Protein AF-A0A976LNT1-F1 (afdb_monomer_lite)

Structure (mmCIF, N/CA/C/O backbone):
data_AF-A0A976LNT1-F1
#
_entry.id   AF-A0A976LNT1-F1
#
loop_
_atom_site.group_PDB
_atom_site.id
_atom_site.type_symbol
_atom_site.label_atom_id
_atom_site.label_alt_id
_atom_site.label_comp_id
_atom_site.label_asym_id
_atom_site.label_entity_id
_atom_site.label_seq_id
_atom_site.pdbx_PDB_ins_code
_atom_site.Cartn_x
_atom_site.Cartn_y
_atom_site.Cartn_z
_atom_site.occupancy
_atom_site.B_iso_or_equiv
_atom_site.auth_seq_id
_atom_site.auth_comp_id
_atom_site.auth_asym_id
_atom_site.auth_atom_id
_atom_site.pdbx_PDB_model_num
ATOM 1 N N . MET A 1 1 ? 33.777 49.242 -35.949 1.00 51.03 1 MET A N 1
ATOM 2 C CA . MET A 1 1 ? 32.726 48.470 -35.252 1.00 51.03 1 MET A CA 1
ATOM 3 C C . MET A 1 1 ? 33.279 47.085 -34.956 1.00 51.03 1 MET A C 1
ATOM 5 O O . MET A 1 1 ? 33.793 46.480 -35.892 1.00 51.03 1 MET A O 1
ATOM 9 N N . PRO A 1 2 ? 33.299 46.628 -33.694 1.00 55.03 2 PRO A N 1
ATOM 10 C CA . PRO A 1 2 ? 33.917 45.353 -33.338 1.00 55.03 2 PRO A CA 1
ATOM 11 C C . PRO A 1 2 ? 33.017 44.172 -33.730 1.00 55.03 2 PRO A C 1
ATOM 13 O O . PRO A 1 2 ? 31.798 44.235 -33.578 1.00 55.03 2 PRO A O 1
ATOM 16 N N . ARG A 1 3 ? 33.636 43.108 -34.256 1.00 54.88 3 ARG A N 1
ATOM 17 C CA . ARG A 1 3 ? 33.006 41.803 -34.494 1.00 54.88 3 ARG A CA 1
ATOM 18 C C . ARG A 1 3 ? 32.831 41.101 -33.149 1.00 54.88 3 ARG A C 1
ATOM 20 O O . ARG A 1 3 ? 33.793 41.009 -32.394 1.00 54.88 3 ARG A O 1
ATOM 27 N N . ILE A 1 4 ? 31.617 40.640 -32.869 1.00 63.19 4 ILE A N 1
ATOM 28 C CA . ILE A 1 4 ? 31.306 39.839 -31.685 1.00 63.19 4 ILE A CA 1
ATOM 29 C C . ILE A 1 4 ? 31.462 38.378 -32.097 1.00 63.19 4 ILE A C 1
ATOM 31 O O . ILE A 1 4 ? 30.771 37.910 -32.999 1.00 63.19 4 ILE A O 1
ATOM 35 N N . ASP A 1 5 ? 32.434 37.721 -31.481 1.00 60.59 5 ASP A N 1
ATOM 36 C CA . ASP A 1 5 ? 32.760 36.311 -31.646 1.00 60.59 5 ASP A CA 1
ATOM 37 C C . ASP A 1 5 ? 31.811 35.495 -30.753 1.00 60.59 5 ASP A C 1
ATOM 39 O O . ASP A 1 5 ? 31.827 35.637 -29.528 1.00 60.59 5 ASP A O 1
ATOM 43 N N . THR A 1 6 ? 30.914 34.711 -31.351 1.00 63.16 6 THR A N 1
ATOM 44 C CA . THR A 1 6 ? 29.989 33.821 -30.638 1.00 63.16 6 THR A CA 1
ATOM 45 C C . THR A 1 6 ? 30.588 32.419 -30.594 1.00 63.16 6 THR A C 1
ATOM 47 O O . THR A 1 6 ? 30.318 31.571 -31.441 1.00 63.16 6 THR A O 1
ATOM 50 N N . GLY A 1 7 ? 31.444 32.201 -29.591 1.00 55.69 7 GLY A N 1
ATOM 51 C CA . GLY A 1 7 ? 31.983 30.887 -29.241 1.00 55.69 7 GLY A CA 1
ATOM 52 C C . GLY A 1 7 ? 30.893 29.881 -28.830 1.00 55.69 7 GLY A C 1
ATOM 53 O O . GLY A 1 7 ? 29.762 30.276 -28.531 1.00 55.69 7 GLY A O 1
ATOM 54 N N . PRO A 1 8 ? 31.214 28.575 -28.849 1.00 52.56 8 PRO A N 1
ATOM 55 C CA . PRO A 1 8 ? 30.221 27.512 -28.915 1.00 52.56 8 PRO A CA 1
ATOM 56 C C . PRO A 1 8 ? 29.432 27.319 -27.616 1.00 52.56 8 PRO A C 1
ATOM 58 O O . PRO A 1 8 ? 29.936 27.491 -26.506 1.00 52.56 8 PRO A O 1
ATOM 61 N N . SER A 1 9 ? 28.172 26.934 -27.818 1.00 51.97 9 SER A N 1
ATOM 62 C CA . SER A 1 9 ? 27.193 26.539 -26.806 1.00 51.97 9 SER A CA 1
ATOM 63 C C . SER A 1 9 ? 27.712 25.353 -25.977 1.00 51.97 9 SER A C 1
ATOM 65 O O . SER A 1 9 ? 28.294 24.438 -26.563 1.00 51.97 9 SER A O 1
ATOM 67 N N . PRO A 1 10 ? 27.531 25.336 -24.644 1.00 50.41 10 PRO A N 1
ATOM 68 C CA . PRO A 1 10 ? 27.929 24.197 -23.833 1.00 50.41 10 PRO A CA 1
ATOM 69 C C . PRO A 1 10 ? 27.004 23.019 -24.142 1.00 50.41 10 PRO A C 1
ATOM 71 O O . PRO A 1 10 ? 25.812 23.052 -23.843 1.00 50.41 10 PRO A O 1
ATOM 74 N N . GLU A 1 11 ? 27.568 21.984 -24.757 1.00 47.22 11 GLU A N 1
ATOM 75 C CA . GLU A 1 11 ? 26.935 20.678 -24.885 1.00 47.22 11 GLU A CA 1
ATOM 76 C C . GLU A 1 11 ? 26.623 20.148 -23.479 1.00 47.22 11 GLU A C 1
ATOM 78 O O . GLU A 1 11 ? 27.523 19.871 -22.678 1.00 47.22 11 GLU A O 1
ATOM 83 N N . GLU A 1 12 ? 25.330 20.042 -23.165 1.00 45.38 12 GLU A N 1
ATOM 84 C CA . GLU A 1 12 ? 24.840 19.353 -21.978 1.00 45.38 12 GLU A CA 1
ATOM 85 C C . GLU A 1 12 ? 25.314 17.903 -22.030 1.00 45.38 12 GLU A C 1
ATOM 87 O O . GLU A 1 12 ? 24.788 17.045 -22.736 1.00 45.38 12 GLU A O 1
ATOM 92 N N . SER A 1 13 ? 26.371 17.645 -21.269 1.00 40.12 13 SER A N 1
ATOM 93 C CA . SER A 1 13 ? 26.916 16.321 -21.043 1.00 40.12 13 SER A CA 1
ATOM 94 C C . SER A 1 13 ? 25.935 15.542 -20.170 1.00 40.12 13 SER A C 1
ATOM 96 O O . SER A 1 13 ? 26.037 15.539 -18.941 1.00 40.12 13 SER A O 1
ATOM 98 N N . THR A 1 14 ? 24.971 14.868 -20.800 1.00 42.31 14 THR A N 1
ATOM 99 C CA . THR A 1 14 ? 24.171 13.815 -20.167 1.00 42.31 14 THR A CA 1
ATOM 100 C C . THR A 1 14 ? 25.106 12.687 -19.750 1.00 42.31 14 THR A C 1
ATOM 102 O O . THR A 1 14 ? 25.390 11.759 -20.505 1.00 42.31 14 THR A O 1
ATOM 105 N N . THR A 1 15 ? 25.634 12.798 -18.534 1.00 38.84 15 THR A N 1
ATOM 106 C CA . THR A 1 15 ? 26.448 11.765 -17.901 1.00 38.84 15 THR A CA 1
ATOM 107 C C . THR A 1 15 ? 25.522 10.610 -17.541 1.00 38.84 15 THR A C 1
ATOM 109 O O . THR A 1 15 ? 24.905 10.587 -16.479 1.00 38.84 15 THR A O 1
ATOM 112 N N . THR A 1 16 ? 25.381 9.657 -18.460 1.00 44.78 16 THR A N 1
ATOM 113 C CA . THR A 1 16 ? 24.683 8.397 -18.213 1.00 44.78 16 THR A CA 1
ATOM 114 C C . THR A 1 16 ? 25.530 7.565 -17.251 1.00 44.78 16 THR A C 1
ATOM 116 O O . THR A 1 16 ? 26.423 6.823 -17.659 1.00 44.78 16 THR A O 1
ATOM 119 N N . SER A 1 17 ? 25.285 7.718 -15.950 1.00 40.16 17 SER A N 1
ATOM 120 C CA . SER A 1 17 ? 25.841 6.835 -14.925 1.00 40.16 17 SER A CA 1
ATOM 121 C C . SER A 1 17 ? 25.224 5.448 -15.094 1.00 40.16 17 SER A C 1
ATOM 123 O O . SER A 1 17 ? 24.127 5.181 -14.611 1.00 40.16 17 SER A O 1
ATOM 125 N N . ARG A 1 18 ? 25.913 4.575 -15.831 1.00 41.38 18 ARG A N 1
ATOM 126 C CA . ARG A 1 18 ? 25.595 3.148 -15.915 1.00 41.38 18 ARG A CA 1
ATOM 127 C C . ARG A 1 18 ? 26.025 2.487 -14.612 1.00 41.38 18 ARG A C 1
ATOM 129 O O . ARG A 1 18 ? 27.210 2.513 -14.281 1.00 41.38 18 ARG A O 1
ATOM 136 N N . ASP A 1 19 ? 25.080 1.890 -13.896 1.00 49.34 19 ASP A N 1
ATOM 137 C CA . ASP A 1 19 ? 25.431 0.977 -12.815 1.00 49.34 19 ASP A CA 1
ATOM 138 C C . ASP A 1 19 ? 26.049 -0.309 -13.398 1.00 49.34 19 ASP A C 1
ATOM 140 O O . ASP A 1 19 ? 25.821 -0.671 -14.559 1.00 49.34 19 ASP A O 1
ATOM 144 N N . LYS A 1 20 ? 26.875 -0.992 -12.604 1.00 50.06 20 LYS A N 1
ATOM 145 C CA . LYS A 1 20 ? 27.768 -2.094 -13.017 1.00 50.06 20 LYS A CA 1
ATOM 146 C C . LYS A 1 20 ? 27.047 -3.346 -13.540 1.00 50.06 20 LYS A C 1
ATOM 148 O O . LYS A 1 20 ? 27.710 -4.283 -13.976 1.00 50.06 20 LYS A O 1
ATOM 153 N N . THR A 1 21 ? 25.717 -3.363 -13.514 1.00 53.88 21 THR A N 1
ATOM 154 C CA . THR A 1 21 ? 24.853 -4.447 -14.001 1.00 53.88 21 THR A CA 1
ATOM 155 C C . THR A 1 21 ? 24.401 -4.262 -15.451 1.00 53.88 21 THR A C 1
ATOM 157 O O . THR A 1 21 ? 23.880 -5.202 -16.040 1.00 53.88 21 THR A O 1
ATOM 160 N N . GLY A 1 22 ? 24.600 -3.084 -16.056 1.00 42.81 22 GLY A N 1
ATOM 161 C CA . GLY A 1 22 ? 24.193 -2.822 -17.444 1.00 42.81 22 GLY A CA 1
ATOM 162 C C . GLY A 1 22 ? 22.676 -2.754 -17.673 1.00 42.81 22 GLY A C 1
ATOM 163 O O . GLY A 1 22 ? 22.252 -2.594 -18.815 1.00 42.81 22 GLY A O 1
ATOM 164 N N . ILE A 1 23 ? 21.862 -2.833 -16.614 1.00 47.44 23 ILE A N 1
ATOM 165 C CA . ILE A 1 23 ? 20.403 -2.729 -16.688 1.00 47.44 23 ILE A CA 1
ATOM 166 C C . ILE A 1 23 ? 20.017 -1.267 -16.466 1.00 47.44 23 ILE A C 1
ATOM 168 O O . ILE A 1 23 ? 20.218 -0.701 -15.393 1.00 47.44 23 ILE A O 1
ATOM 172 N N . SER A 1 24 ? 19.477 -0.638 -17.507 1.00 46.72 24 SER A N 1
ATOM 173 C CA . SER A 1 24 ? 18.841 0.671 -17.392 1.00 46.72 24 SER A CA 1
ATOM 174 C C . SER A 1 24 ? 17.536 0.506 -16.617 1.00 46.72 24 SER A C 1
ATOM 176 O O . SER A 1 24 ? 16.559 0.010 -17.164 1.00 46.72 24 SER A O 1
ATOM 178 N N . VAL A 1 25 ? 17.512 0.938 -15.355 1.00 53.06 25 VAL A N 1
ATOM 179 C CA . VAL A 1 25 ? 16.300 0.973 -14.508 1.00 53.06 25 VAL A CA 1
ATOM 180 C C . VAL A 1 25 ? 15.350 2.122 -14.882 1.00 53.06 25 VAL A C 1
ATOM 182 O O . VAL A 1 25 ? 14.389 2.403 -14.165 1.00 53.06 25 VAL A O 1
ATOM 185 N N . PHE A 1 26 ? 15.621 2.819 -15.988 1.00 55.62 26 PHE A N 1
ATOM 186 C CA . PHE A 1 26 ? 14.728 3.853 -16.490 1.00 55.62 26 PHE A CA 1
ATOM 187 C C . PHE A 1 26 ? 13.458 3.218 -17.063 1.00 55.62 26 PHE A C 1
ATOM 189 O O . PHE A 1 26 ? 13.547 2.200 -17.755 1.00 55.62 26 PHE A O 1
ATOM 196 N N . PRO A 1 27 ? 12.281 3.807 -16.788 1.00 57.34 27 PRO A N 1
ATOM 197 C CA . PRO A 1 27 ? 11.038 3.335 -17.372 1.00 57.34 27 PRO A CA 1
ATOM 198 C C . PRO A 1 27 ? 11.149 3.347 -18.905 1.00 57.34 27 PRO A C 1
ATOM 200 O O . PRO A 1 27 ? 11.814 4.230 -19.457 1.00 57.34 27 PRO A O 1
ATOM 203 N N . PRO A 1 28 ? 10.529 2.380 -19.602 1.00 59.97 28 PRO A N 1
ATOM 204 C CA . PRO A 1 28 ? 10.548 2.361 -21.057 1.00 59.97 28 PRO A CA 1
ATOM 205 C C . PRO A 1 28 ? 9.973 3.677 -21.594 1.00 59.97 28 PRO A C 1
ATOM 207 O O . PRO A 1 28 ? 8.935 4.139 -21.115 1.00 59.97 28 PRO A O 1
ATOM 210 N N . GLU A 1 29 ? 10.639 4.286 -22.581 1.00 54.34 29 GLU A N 1
ATOM 211 C CA . GLU A 1 29 ? 10.103 5.453 -23.287 1.00 54.34 29 GLU A CA 1
ATOM 212 C C . GLU A 1 29 ? 8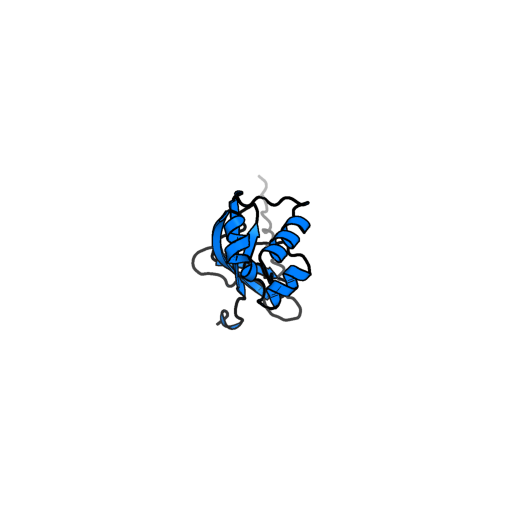.750 5.076 -23.907 1.00 54.34 29 GLU A C 1
ATOM 214 O O . GLU A 1 29 ? 8.660 4.290 -24.854 1.00 54.34 29 GLU A O 1
ATOM 219 N N . THR A 1 30 ? 7.662 5.606 -23.353 1.00 54.47 30 THR A N 1
ATOM 220 C CA . THR A 1 30 ? 6.320 5.372 -23.878 1.00 54.47 30 THR A CA 1
ATOM 221 C C . THR A 1 30 ? 6.052 6.327 -25.039 1.00 54.47 30 THR A C 1
ATOM 223 O O . THR A 1 30 ? 6.274 7.533 -24.961 1.00 54.47 30 THR A O 1
ATOM 226 N N . LYS A 1 31 ? 5.517 5.792 -26.143 1.00 50.59 31 LYS A N 1
ATOM 227 C CA . LYS A 1 31 ? 5.315 6.531 -27.404 1.00 50.59 31 LYS A CA 1
ATOM 228 C C . LYS A 1 31 ? 4.343 7.727 -27.327 1.00 50.59 31 LYS A C 1
ATOM 230 O O . LYS A 1 31 ? 4.299 8.487 -28.285 1.00 50.59 31 LYS A O 1
ATOM 235 N N . ASN A 1 32 ? 3.580 7.909 -26.239 1.00 45.44 32 ASN A N 1
ATOM 236 C CA . ASN A 1 32 ? 2.407 8.804 -26.209 1.00 45.44 32 ASN A CA 1
ATOM 237 C C . ASN A 1 32 ? 2.237 9.697 -24.959 1.00 45.44 32 ASN A C 1
ATOM 239 O O . ASN A 1 32 ? 1.205 10.354 -24.836 1.00 45.44 32 ASN A O 1
ATOM 243 N N . GLY A 1 33 ? 3.190 9.767 -24.030 1.00 55.66 33 GLY A N 1
ATOM 244 C CA . GLY A 1 33 ? 3.038 10.639 -22.861 1.00 55.66 33 GLY A CA 1
ATOM 245 C C . GLY A 1 33 ? 3.906 10.204 -21.696 1.00 55.66 33 GLY A C 1
ATOM 246 O O . GLY A 1 33 ? 4.019 9.017 -21.414 1.00 55.66 33 GLY A O 1
ATOM 247 N N . TRP A 1 34 ? 4.528 11.187 -21.055 1.00 54.25 34 TRP A N 1
ATOM 248 C CA . TRP A 1 34 ? 5.536 11.046 -20.013 1.00 54.25 34 TRP A CA 1
ATOM 249 C C . TRP A 1 34 ? 5.006 10.229 -18.825 1.00 54.25 34 TRP A C 1
ATOM 251 O O . TRP A 1 34 ? 4.334 10.775 -17.955 1.00 54.25 34 TRP A O 1
ATOM 261 N N . CYS A 1 35 ? 5.319 8.932 -18.767 1.00 66.62 35 CYS A N 1
ATOM 262 C CA . CYS A 1 35 ? 5.262 8.195 -17.508 1.00 66.62 35 CYS A CA 1
ATOM 263 C C . CYS A 1 35 ? 6.367 8.752 -16.607 1.00 66.62 35 CYS A C 1
ATOM 265 O O . CYS A 1 35 ? 7.542 8.745 -16.980 1.00 66.62 35 CYS A O 1
ATOM 267 N N . SER A 1 36 ? 5.992 9.269 -15.443 1.00 83.56 36 SER A N 1
ATOM 268 C CA . SER A 1 36 ? 6.927 9.860 -14.495 1.00 83.56 36 SER A CA 1
ATOM 269 C C . SER A 1 36 ? 7.363 8.844 -13.438 1.00 83.56 36 SER A C 1
ATOM 271 O O . SER A 1 36 ? 6.689 7.842 -13.182 1.00 83.56 36 SER A O 1
ATOM 273 N N . VAL A 1 37 ? 8.527 9.090 -12.833 1.00 89.06 37 VAL A N 1
ATOM 274 C CA . VAL A 1 37 ? 8.996 8.320 -11.679 1.00 89.06 37 VAL A CA 1
ATOM 275 C C . VAL A 1 37 ? 8.567 9.044 -10.410 1.00 89.06 37 VAL A C 1
ATOM 277 O O . VAL A 1 37 ? 8.959 10.189 -10.176 1.00 89.06 37 VAL A O 1
ATOM 280 N N . VAL A 1 38 ? 7.787 8.369 -9.571 1.00 93.50 38 VAL A N 1
ATOM 281 C CA . VAL A 1 38 ? 7.331 8.881 -8.277 1.00 93.50 38 VAL A CA 1
ATOM 282 C C . VAL A 1 38 ? 8.017 8.160 -7.121 1.00 93.50 38 VAL A C 1
ATOM 284 O O . VAL A 1 38 ? 8.558 7.067 -7.269 1.00 93.50 38 VAL A O 1
ATOM 287 N N . HIS A 1 39 ? 8.005 8.776 -5.939 1.00 92.94 39 HIS A N 1
ATOM 288 C CA . HIS A 1 39 ? 8.630 8.215 -4.743 1.00 92.94 39 HIS A CA 1
ATOM 289 C C . HIS A 1 39 ? 7.594 7.903 -3.660 1.00 92.94 39 HIS A C 1
ATOM 291 O O . HIS A 1 39 ? 6.914 8.799 -3.146 1.00 92.94 39 HIS A O 1
ATOM 297 N N . PHE A 1 40 ? 7.535 6.635 -3.247 1.00 91.88 40 PHE A N 1
ATOM 298 C CA . PHE A 1 40 ? 6.776 6.195 -2.081 1.00 91.88 40 PHE A CA 1
ATOM 299 C C . PHE A 1 40 ? 7.721 5.870 -0.917 1.00 91.88 40 PHE A C 1
ATOM 301 O O . PHE A 1 40 ? 8.525 4.947 -1.021 1.00 91.88 40 PHE A O 1
ATOM 308 N N . PRO A 1 41 ? 7.611 6.563 0.233 1.00 92.94 41 PRO A N 1
ATOM 309 C CA . PRO A 1 41 ? 8.403 6.205 1.401 1.00 92.94 41 PRO A CA 1
ATOM 310 C C . PRO A 1 41 ? 7.843 4.923 2.030 1.00 92.94 41 PRO A C 1
ATOM 312 O O . PRO A 1 41 ? 6.713 4.908 2.527 1.00 92.94 41 PRO A O 1
ATOM 315 N N . PHE A 1 42 ? 8.640 3.855 2.025 1.00 93.69 42 PHE A N 1
ATOM 316 C CA . PHE A 1 42 ? 8.344 2.605 2.723 1.00 93.69 42 PHE A CA 1
ATOM 317 C C . PHE A 1 42 ? 9.314 2.394 3.890 1.00 93.69 42 PHE A C 1
ATOM 319 O O . PHE A 1 42 ? 10.524 2.580 3.752 1.00 93.69 42 PHE A O 1
ATOM 326 N N . SER A 1 43 ? 8.784 1.972 5.042 1.00 93.56 43 SER A N 1
ATOM 327 C CA . SER A 1 43 ? 9.603 1.416 6.121 1.00 93.56 43 SER A CA 1
ATOM 328 C C . SER A 1 43 ? 10.232 0.092 5.660 1.00 93.56 43 SER A C 1
ATOM 330 O O . SER A 1 43 ? 9.704 -0.520 4.728 1.00 93.56 43 SER A O 1
ATOM 332 N N . PRO A 1 44 ? 11.309 -0.394 6.305 1.00 95.38 44 PRO A N 1
ATOM 333 C CA . PRO A 1 44 ? 11.953 -1.653 5.918 1.00 95.38 44 PRO A CA 1
ATOM 334 C C . PRO A 1 44 ? 10.972 -2.832 5.798 1.00 95.38 44 PRO A C 1
ATOM 336 O O . PRO A 1 44 ? 10.894 -3.460 4.754 1.00 95.38 44 PRO A O 1
ATOM 339 N N . ALA A 1 45 ? 10.100 -3.036 6.790 1.00 94.00 45 ALA A N 1
ATOM 340 C CA . ALA A 1 45 ? 9.106 -4.112 6.741 1.00 94.00 45 ALA A CA 1
ATOM 341 C C . ALA A 1 45 ? 8.078 -3.954 5.600 1.00 94.00 45 ALA A C 1
ATOM 343 O O . ALA A 1 45 ? 7.631 -4.943 5.023 1.00 94.00 45 ALA A O 1
ATOM 344 N N . MET A 1 46 ? 7.685 -2.718 5.259 1.00 96.06 46 MET A N 1
ATOM 345 C CA . MET A 1 46 ? 6.793 -2.483 4.116 1.00 96.06 46 MET A CA 1
ATOM 346 C C . MET A 1 46 ? 7.508 -2.739 2.790 1.00 96.06 46 MET A C 1
ATOM 348 O O . MET A 1 46 ? 6.894 -3.288 1.883 1.00 96.06 46 MET A O 1
ATOM 352 N N . ARG A 1 47 ? 8.787 -2.365 2.690 1.00 96.62 47 ARG A N 1
ATOM 353 C CA . ARG A 1 47 ? 9.638 -2.630 1.526 1.00 96.62 47 ARG A CA 1
ATOM 354 C C . ARG A 1 47 ? 9.721 -4.128 1.249 1.00 96.62 47 ARG A C 1
ATOM 356 O O . ARG A 1 47 ? 9.376 -4.553 0.152 1.00 96.62 47 ARG A O 1
ATOM 363 N N . ASP A 1 48 ? 10.042 -4.918 2.270 1.00 96.75 48 ASP A N 1
ATOM 364 C CA . ASP A 1 48 ? 10.096 -6.379 2.169 1.00 96.75 48 ASP A CA 1
ATOM 365 C C . ASP A 1 48 ? 8.745 -6.963 1.735 1.00 96.75 48 ASP A C 1
ATOM 367 O O . ASP A 1 48 ? 8.685 -7.870 0.903 1.00 96.75 48 ASP A O 1
ATOM 371 N N . ALA A 1 49 ? 7.636 -6.429 2.258 1.00 97.50 49 ALA A N 1
ATOM 372 C CA . ALA A 1 49 ? 6.299 -6.868 1.870 1.00 97.50 49 ALA A CA 1
ATOM 373 C C . ALA A 1 49 ? 5.974 -6.551 0.399 1.00 97.50 49 ALA A C 1
ATOM 375 O O . ALA A 1 49 ? 5.332 -7.370 -0.258 1.00 97.50 49 ALA A O 1
ATOM 376 N N . VAL A 1 50 ? 6.413 -5.401 -0.126 1.00 97.56 50 VAL A N 1
ATOM 377 C CA . VAL A 1 50 ? 6.255 -5.047 -1.549 1.00 97.56 50 VAL A CA 1
ATOM 378 C C . VAL A 1 50 ? 7.080 -5.983 -2.428 1.00 97.56 50 VAL A C 1
ATOM 380 O O . VAL A 1 50 ? 6.547 -6.577 -3.363 1.00 97.56 50 VAL A O 1
ATOM 383 N N . LEU A 1 51 ? 8.359 -6.175 -2.095 1.00 96.25 51 LEU A N 1
ATOM 384 C CA . LEU A 1 51 ? 9.282 -7.002 -2.878 1.00 96.25 51 LEU A CA 1
ATOM 385 C C . LEU A 1 51 ? 8.844 -8.471 -2.960 1.00 96.25 51 LEU A C 1
ATOM 387 O O . LEU A 1 51 ? 8.987 -9.097 -4.009 1.00 96.25 51 LEU A O 1
ATOM 391 N N . ASN A 1 52 ? 8.253 -9.002 -1.886 1.00 96.38 52 ASN A N 1
ATOM 392 C CA . ASN A 1 52 ? 7.725 -10.369 -1.838 1.00 96.38 52 ASN A CA 1
ATOM 393 C C . ASN A 1 52 ? 6.280 -10.499 -2.362 1.00 96.38 52 ASN A C 1
ATOM 395 O O . ASN A 1 52 ? 5.677 -11.562 -2.233 1.00 96.38 52 ASN A O 1
ATOM 399 N N . GLY A 1 53 ? 5.685 -9.428 -2.901 1.00 96.56 53 GLY A N 1
ATOM 400 C CA . GLY A 1 53 ? 4.316 -9.441 -3.430 1.00 96.56 53 GLY A CA 1
ATOM 401 C C . GLY A 1 53 ? 3.215 -9.573 -2.370 1.00 96.56 53 GLY A C 1
ATOM 402 O O . GLY A 1 53 ? 2.054 -9.779 -2.715 1.00 96.56 53 GLY A O 1
ATOM 403 N N . LYS A 1 54 ? 3.548 -9.440 -1.078 1.00 97.62 54 LYS A N 1
ATOM 404 C CA . LYS A 1 54 ? 2.569 -9.429 0.022 1.00 97.62 54 LYS A CA 1
ATOM 405 C C . LYS A 1 54 ? 1.782 -8.115 0.053 1.00 97.62 54 LYS A C 1
ATOM 407 O O . LYS A 1 54 ? 0.608 -8.112 0.405 1.00 97.62 54 LYS A O 1
ATOM 412 N N . LYS A 1 55 ? 2.429 -6.999 -0.289 1.00 98.06 55 LYS A N 1
ATOM 413 C CA . LYS A 1 55 ? 1.832 -5.661 -0.340 1.00 98.06 55 LYS A CA 1
ATOM 414 C C . LYS A 1 55 ? 1.657 -5.230 -1.793 1.00 98.06 55 LYS A C 1
ATOM 416 O O . LYS A 1 55 ? 2.636 -5.151 -2.524 1.00 98.06 55 LYS A O 1
ATOM 421 N N . LEU A 1 56 ? 0.420 -4.928 -2.174 1.00 98.44 56 LEU A N 1
ATOM 422 C CA . LEU A 1 56 ? -0.009 -4.603 -3.541 1.00 98.44 56 LEU A CA 1
ATOM 423 C C . LEU A 1 56 ? -0.655 -3.215 -3.655 1.00 98.44 56 LEU A C 1
ATOM 425 O O . LEU A 1 56 ? -0.938 -2.744 -4.755 1.00 98.44 56 LEU A O 1
ATOM 429 N N . CYS A 1 57 ? -0.914 -2.552 -2.527 1.00 98.50 57 CYS A N 1
ATOM 430 C CA . CYS A 1 57 ? -1.357 -1.167 -2.522 1.00 98.50 57 CYS A CA 1
ATOM 431 C C . CYS A 1 57 ? -0.759 -0.369 -1.365 1.00 98.50 57 CYS A C 1
ATOM 433 O O . CYS A 1 57 ? -0.230 -0.923 -0.393 1.00 98.50 57 CYS A O 1
ATOM 435 N N . THR A 1 58 ? -0.829 0.957 -1.477 1.00 97.88 58 THR A N 1
ATOM 436 C CA . THR A 1 58 ? -0.446 1.872 -0.406 1.00 97.88 58 THR A CA 1
ATOM 437 C C . THR A 1 58 ? -1.419 3.038 -0.265 1.00 97.88 58 THR A C 1
ATOM 439 O O . THR A 1 58 ? -1.779 3.703 -1.235 1.00 97.88 58 THR A O 1
ATOM 442 N N . THR A 1 59 ? -1.771 3.336 0.980 1.00 97.56 59 THR A N 1
ATOM 443 C CA . THR A 1 59 ? -2.711 4.390 1.359 1.00 97.56 59 THR A CA 1
ATOM 444 C C . THR A 1 59 ? -1.953 5.636 1.817 1.00 97.56 59 THR A C 1
ATOM 446 O O . THR A 1 59 ? -0.967 5.556 2.563 1.00 97.56 59 THR A O 1
ATOM 449 N N . ARG A 1 60 ? -2.362 6.809 1.329 1.00 96.06 60 ARG A N 1
ATOM 450 C CA . ARG A 1 60 ? -1.681 8.096 1.529 1.00 96.06 60 ARG A CA 1
ATOM 451 C C . ARG A 1 60 ? -2.689 9.236 1.640 1.00 96.06 60 ARG A C 1
ATOM 453 O O . ARG A 1 60 ? -3.790 9.164 1.114 1.00 96.06 60 ARG A O 1
ATOM 460 N N . TYR A 1 61 ? -2.304 10.303 2.339 1.00 95.12 61 TYR A N 1
ATOM 461 C CA . TYR A 1 61 ? -3.140 11.504 2.461 1.00 95.12 61 TYR A CA 1
ATOM 462 C C . TYR A 1 61 ? -3.196 12.319 1.160 1.00 95.12 61 TYR A C 1
ATOM 464 O O . TYR A 1 61 ? -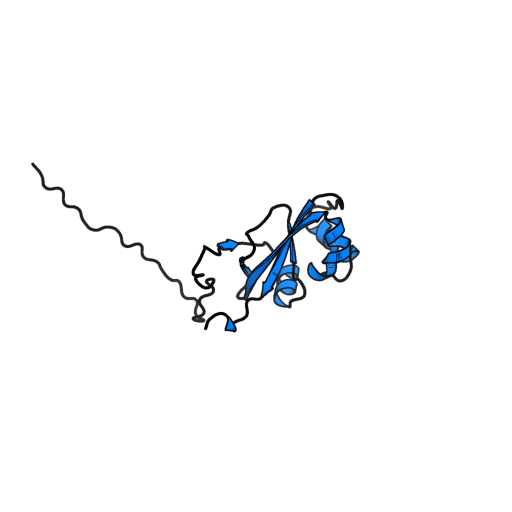4.198 12.958 0.871 1.00 95.12 61 TYR A O 1
ATOM 472 N N . GLU A 1 62 ? -2.131 12.263 0.363 1.00 96.00 62 GLU A N 1
ATOM 473 C CA . GLU A 1 62 ? -2.026 12.935 -0.931 1.00 96.00 62 GLU A CA 1
ATOM 474 C C . GLU A 1 62 ? -1.968 11.901 -2.052 1.00 96.00 62 GLU A C 1
ATOM 476 O O . GLU A 1 62 ? -1.379 10.826 -1.875 1.00 96.00 62 GLU A O 1
ATOM 481 N N . LYS A 1 63 ? -2.507 12.263 -3.218 1.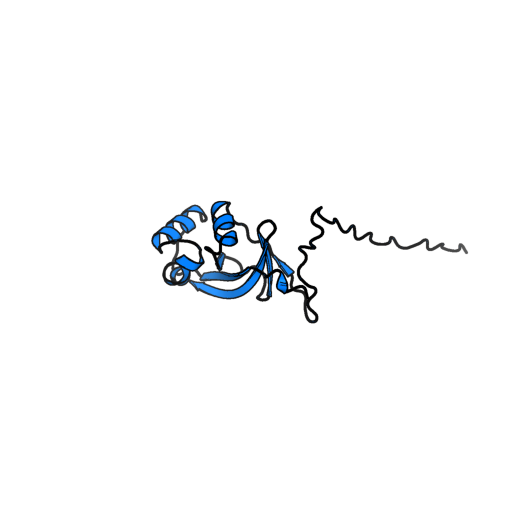00 97.50 63 LYS A N 1
ATOM 482 C CA . LYS A 1 63 ? -2.281 11.521 -4.456 1.00 97.50 63 LYS A CA 1
ATOM 483 C C . LYS A 1 63 ? -0.801 11.610 -4.836 1.00 97.50 63 LYS A C 1
ATOM 485 O O . LYS A 1 63 ? -0.197 12.682 -4.756 1.00 97.50 63 LYS A O 1
ATOM 490 N N . LYS A 1 64 ? -0.206 10.486 -5.222 1.00 95.75 64 LYS A N 1
ATOM 491 C CA . LYS A 1 64 ? 1.180 10.375 -5.680 1.00 95.75 64 LYS A CA 1
ATOM 492 C C . LYS A 1 64 ? 1.176 9.730 -7.060 1.00 95.75 64 LYS A C 1
ATOM 494 O O . LYS A 1 64 ? 0.936 8.534 -7.175 1.00 95.75 64 LYS A O 1
ATOM 499 N N . GLY A 1 65 ? 1.471 10.545 -8.068 1.00 95.00 65 GLY A N 1
ATOM 500 C CA . GLY A 1 65 ? 1.474 10.119 -9.462 1.00 95.00 65 GLY A CA 1
ATOM 501 C C . GLY A 1 65 ? 0.086 9.847 -10.026 1.00 95.00 65 GLY A C 1
ATOM 502 O O . GLY A 1 65 ? -0.946 10.147 -9.418 1.00 95.00 65 GLY A O 1
ATOM 503 N N . GLU A 1 66 ? 0.105 9.265 -11.210 1.00 96.06 66 GLU A N 1
ATOM 504 C CA . GLU A 1 66 ? -1.031 8.857 -12.017 1.00 96.06 66 GLU A CA 1
ATOM 505 C C . GLU A 1 66 ? -0.943 7.363 -12.352 1.00 96.06 66 GLU A C 1
ATOM 507 O O . GLU A 1 66 ? 0.094 6.717 -12.192 1.00 96.06 66 GLU A O 1
ATOM 512 N N . ILE A 1 67 ? -2.053 6.790 -12.820 1.00 96.31 67 ILE A N 1
ATOM 513 C CA . ILE A 1 67 ? -2.041 5.425 -13.358 1.00 96.31 67 ILE A CA 1
ATOM 514 C C . ILE A 1 67 ? -1.064 5.384 -14.540 1.00 96.31 67 ILE A C 1
ATOM 516 O O . ILE A 1 67 ? -1.143 6.211 -15.447 1.00 96.31 67 ILE A O 1
ATOM 520 N N . GLY A 1 68 ? -0.152 4.416 -14.522 1.00 94.19 68 GLY A N 1
ATOM 521 C CA . GLY A 1 68 ? 0.921 4.265 -15.499 1.00 94.19 68 GLY A CA 1
ATOM 522 C C . GLY A 1 68 ? 2.276 4.815 -15.048 1.00 94.19 68 GLY A C 1
ATOM 523 O O . GLY A 1 68 ? 3.283 4.424 -15.639 1.00 94.19 68 GLY A O 1
ATOM 524 N N . ASP A 1 69 ? 2.327 5.656 -14.007 1.00 94.44 69 ASP A N 1
ATOM 525 C CA . ASP A 1 69 ? 3.590 6.107 -13.413 1.00 94.44 69 ASP A CA 1
ATOM 526 C C . ASP A 1 69 ? 4.327 4.958 -12.723 1.00 94.44 69 ASP A C 1
ATOM 528 O O . ASP A 1 69 ? 3.726 3.981 -12.262 1.00 94.44 69 ASP A O 1
ATOM 532 N N . TYR A 1 70 ? 5.645 5.103 -12.610 1.00 94.81 70 TYR A N 1
ATOM 533 C CA . TYR A 1 70 ? 6.520 4.086 -12.041 1.00 94.81 70 TYR A CA 1
ATOM 534 C C . TYR A 1 70 ? 7.137 4.540 -10.724 1.00 94.81 70 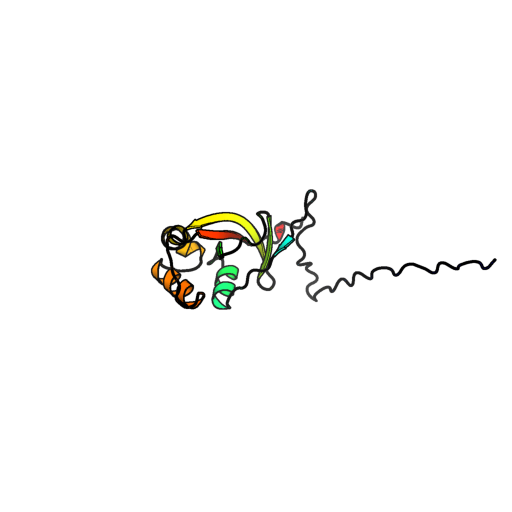TYR A C 1
ATOM 536 O O . TYR A 1 70 ? 7.304 5.730 -10.467 1.00 94.81 70 TYR A O 1
ATOM 544 N N . PHE A 1 71 ? 7.538 3.587 -9.893 1.00 95.44 71 PHE A N 1
ATOM 545 C CA . PHE A 1 71 ? 8.374 3.857 -8.731 1.00 95.44 71 PHE A CA 1
ATOM 546 C C . PHE A 1 71 ? 9.328 2.687 -8.466 1.00 95.44 71 PHE A C 1
ATOM 548 O O . PHE A 1 71 ? 8.925 1.524 -8.573 1.00 95.44 71 PHE A O 1
ATOM 555 N N . PRO A 1 72 ? 10.592 2.968 -8.116 1.00 95.06 72 PRO A N 1
ATOM 556 C CA . PRO A 1 72 ? 11.532 1.933 -7.725 1.00 95.06 72 PRO A CA 1
ATOM 557 C C . PRO A 1 72 ? 11.345 1.551 -6.253 1.00 95.06 72 PRO A C 1
ATOM 559 O O . PRO A 1 72 ? 11.074 2.395 -5.391 1.00 95.06 72 PRO A O 1
ATOM 562 N N . VAL A 1 73 ? 11.547 0.272 -5.959 1.00 95.19 73 VAL A N 1
ATOM 563 C CA . VAL A 1 73 ? 11.758 -0.248 -4.609 1.00 95.19 73 VAL A CA 1
ATOM 564 C C . VAL A 1 73 ? 13.007 -1.117 -4.669 1.00 95.19 73 VAL A C 1
ATOM 566 O O . VAL A 1 73 ? 12.972 -2.209 -5.230 1.00 95.19 73 VAL A O 1
ATOM 569 N N . ASP A 1 74 ? 14.112 -0.598 -4.131 1.00 92.94 74 ASP A N 1
ATOM 570 C CA . ASP A 1 74 ? 15.462 -1.116 -4.396 1.00 92.94 74 ASP A CA 1
ATOM 571 C C . ASP A 1 74 ? 15.698 -1.235 -5.916 1.00 92.94 74 ASP A C 1
ATOM 573 O O . ASP A 1 74 ? 15.418 -0.280 -6.642 1.00 92.94 74 ASP A O 1
ATOM 577 N N . ASP A 1 75 ? 16.151 -2.390 -6.405 1.00 90.44 75 ASP A N 1
ATOM 578 C CA . ASP A 1 75 ? 16.435 -2.631 -7.828 1.00 90.44 75 ASP A CA 1
ATOM 579 C C . ASP A 1 75 ? 15.208 -3.123 -8.623 1.00 90.44 75 ASP A C 1
ATOM 581 O O . ASP A 1 75 ? 15.330 -3.572 -9.762 1.00 90.44 75 ASP A O 1
ATOM 585 N N . VAL A 1 76 ? 14.009 -3.079 -8.029 1.00 92.50 76 VAL A N 1
ATOM 586 C CA . VAL A 1 76 ? 12.773 -3.570 -8.653 1.00 92.50 76 VAL A CA 1
ATOM 587 C C . VAL A 1 76 ? 11.853 -2.407 -9.010 1.00 92.50 76 VAL A C 1
ATOM 589 O O . VAL A 1 76 ? 11.503 -1.586 -8.162 1.00 92.50 76 VAL A O 1
ATOM 592 N N . LEU A 1 77 ? 11.412 -2.368 -10.269 1.00 94.19 77 LEU A N 1
ATOM 593 C CA . LEU A 1 77 ? 10.484 -1.356 -10.766 1.00 94.19 77 LEU A CA 1
ATOM 594 C C . LEU A 1 77 ? 9.026 -1.807 -10.609 1.00 94.19 77 LEU A C 1
ATOM 596 O O . LEU A 1 77 ? 8.651 -2.922 -10.982 1.00 94.19 77 LEU A O 1
ATOM 600 N N . PHE A 1 78 ? 8.189 -0.910 -10.099 1.00 95.81 78 PHE A N 1
ATOM 601 C CA . PHE A 1 78 ? 6.747 -1.095 -9.973 1.00 95.81 78 PHE A CA 1
ATOM 602 C C . PHE A 1 78 ? 6.011 -0.011 -10.753 1.00 95.81 78 PHE A C 1
ATOM 604 O O . PHE A 1 78 ? 6.507 1.106 -10.881 1.00 95.81 78 PHE A O 1
ATOM 611 N N . GLN A 1 79 ? 4.821 -0.337 -11.249 1.00 95.88 79 GLN A N 1
ATOM 612 C CA . GLN A 1 79 ? 3.922 0.596 -11.922 1.00 95.88 79 GLN A CA 1
ATOM 613 C C . GLN A 1 79 ? 2.647 0.775 -11.102 1.00 95.88 79 GLN A C 1
ATOM 615 O O . GLN A 1 79 ? 2.113 -0.201 -10.571 1.00 95.88 79 GLN A O 1
ATOM 620 N N . ILE A 1 80 ? 2.135 2.003 -11.024 1.00 97.38 80 ILE A N 1
ATOM 621 C CA . ILE A 1 80 ? 0.795 2.280 -10.507 1.00 97.38 80 ILE A CA 1
ATOM 622 C C . ILE A 1 80 ? -0.224 1.799 -11.540 1.00 97.38 80 ILE A C 1
ATOM 624 O O . ILE A 1 80 ? -0.269 2.308 -12.657 1.00 97.38 80 ILE A O 1
ATOM 628 N N . VAL A 1 81 ? -1.055 0.831 -11.166 1.00 97.56 81 VAL A N 1
ATOM 629 C CA . VAL A 1 81 ? -2.045 0.221 -12.070 1.00 97.56 81 VAL A CA 1
ATOM 630 C C . VAL A 1 81 ? -3.462 0.732 -11.834 1.00 97.56 81 VAL A C 1
ATOM 632 O O . VAL A 1 81 ? -4.287 0.662 -12.738 1.00 97.56 81 VAL A O 1
ATOM 635 N N . ASP A 1 82 ? -3.745 1.255 -10.640 1.00 98.31 82 ASP A N 1
ATOM 636 C CA . ASP A 1 82 ? -5.033 1.862 -10.308 1.00 98.31 82 ASP A CA 1
ATOM 637 C C . ASP A 1 82 ? -4.883 2.843 -9.131 1.00 98.31 82 ASP A C 1
ATOM 639 O O . ASP A 1 82 ? -3.962 2.720 -8.315 1.00 98.31 82 ASP A O 1
ATOM 643 N N . ILE A 1 83 ? -5.787 3.819 -9.030 1.00 98.44 83 ILE A N 1
ATOM 644 C CA . ILE A 1 83 ? -5.827 4.797 -7.939 1.00 98.44 83 ILE A CA 1
ATOM 645 C C . ILE A 1 83 ? -7.267 5.002 -7.483 1.00 98.44 83 ILE A C 1
ATOM 647 O O . ILE A 1 83 ? -8.115 5.456 -8.247 1.00 98.44 83 ILE A O 1
ATOM 651 N N . TRP A 1 84 ? -7.533 4.748 -6.203 1.00 98.38 84 TRP A N 1
ATOM 652 C CA . TRP A 1 84 ? -8.839 4.999 -5.594 1.00 98.38 84 TRP A CA 1
ATOM 653 C C . TRP A 1 84 ? -8.773 6.153 -4.594 1.00 98.38 84 TRP A C 1
ATOM 655 O O . TRP A 1 84 ? -7.762 6.351 -3.919 1.00 98.38 84 TRP A O 1
ATOM 665 N N . HIS A 1 85 ? -9.884 6.878 -4.456 1.00 98.25 85 HIS A N 1
ATOM 666 C CA . HIS A 1 85 ? -10.112 7.831 -3.372 1.00 98.25 85 HIS A CA 1
ATOM 667 C C . HIS A 1 85 ? -11.262 7.313 -2.508 1.00 98.25 85 HIS A C 1
ATOM 669 O O . HIS A 1 85 ? -12.393 7.211 -2.980 1.00 98.25 85 HIS A O 1
ATOM 675 N N . ALA A 1 86 ? -10.959 6.902 -1.278 1.00 98.00 86 ALA A N 1
ATOM 676 C CA . ALA A 1 86 ? -11.919 6.206 -0.427 1.00 98.00 86 ALA A CA 1
ATOM 677 C C . ALA A 1 86 ? -11.659 6.470 1.065 1.00 98.00 86 ALA A C 1
ATOM 679 O O . ALA A 1 86 ? -10.535 6.811 1.452 1.00 98.00 86 ALA A O 1
ATOM 680 N N . PRO A 1 87 ? -12.670 6.287 1.934 1.00 97.88 87 PRO A N 1
ATOM 681 C CA . PRO A 1 87 ? -12.488 6.397 3.375 1.00 97.88 87 PRO A CA 1
ATOM 682 C C . PRO A 1 87 ? -11.576 5.290 3.919 1.00 97.88 87 PRO A C 1
ATOM 684 O O . PRO A 1 87 ? -11.595 4.156 3.435 1.00 97.88 87 PRO A O 1
ATOM 687 N N . LEU A 1 88 ? -10.828 5.584 4.988 1.00 97.06 88 LEU A N 1
ATOM 688 C CA . LEU A 1 88 ? -9.917 4.625 5.635 1.00 97.06 88 LEU A CA 1
ATOM 689 C C . LEU A 1 88 ? -10.621 3.333 6.080 1.00 97.06 88 LEU A C 1
ATOM 691 O O . LEU A 1 88 ? -9.998 2.275 6.142 1.00 97.06 88 LEU A O 1
ATOM 695 N N . TYR A 1 89 ? -11.928 3.403 6.347 1.00 97.62 89 TYR A N 1
ATOM 696 C CA . TYR A 1 89 ? -12.781 2.239 6.579 1.00 97.62 89 TYR A CA 1
ATOM 697 C C . TYR A 1 89 ? -12.668 1.178 5.475 1.00 97.62 89 TYR A C 1
ATOM 699 O O . TYR A 1 89 ? -12.554 -0.006 5.784 1.00 97.62 89 TYR A O 1
ATOM 707 N N . VAL A 1 90 ? -12.666 1.590 4.201 1.00 97.75 90 VAL A N 1
ATOM 708 C CA . VAL A 1 90 ? -12.552 0.676 3.052 1.00 97.75 90 VAL A CA 1
ATOM 709 C C . VAL A 1 90 ? -11.219 -0.057 3.100 1.00 97.75 90 VAL A C 1
ATOM 711 O O . VAL A 1 90 ? -11.180 -1.274 2.940 1.00 97.75 90 VAL A O 1
ATOM 714 N N . VAL A 1 91 ? -10.134 0.659 3.398 1.00 97.12 91 VAL A N 1
ATOM 715 C CA . VAL A 1 91 ? -8.808 0.049 3.518 1.00 97.12 91 VAL A CA 1
ATOM 716 C C . VAL A 1 91 ? -8.783 -0.956 4.664 1.00 97.12 91 VAL A C 1
ATOM 718 O O . VAL A 1 91 ? -8.398 -2.105 4.470 1.00 97.12 91 VAL A O 1
ATOM 721 N N . HIS A 1 92 ? -9.271 -0.549 5.834 1.00 97.81 92 HIS A N 1
ATOM 722 C CA . HIS A 1 92 ? -9.298 -1.383 7.028 1.00 97.81 92 HIS A CA 1
ATOM 723 C C . HIS A 1 92 ? -10.115 -2.667 6.840 1.00 97.81 92 HIS A C 1
ATOM 725 O O . HIS A 1 92 ? -9.663 -3.737 7.226 1.00 97.81 92 HIS A O 1
ATOM 731 N N . GLN A 1 93 ? -11.307 -2.585 6.245 1.00 97.75 93 GLN A N 1
ATOM 732 C CA . GLN A 1 93 ? -12.203 -3.739 6.124 1.00 97.75 93 GLN A CA 1
ATOM 733 C C . GLN A 1 93 ? -11.911 -4.612 4.905 1.00 97.75 93 GLN A C 1
ATOM 735 O O . GLN A 1 93 ? -12.024 -5.833 4.983 1.00 97.75 93 GLN A O 1
ATOM 740 N N . LEU A 1 94 ? -11.562 -3.996 3.773 1.00 97.94 94 LEU A N 1
ATOM 741 C CA . LEU A 1 94 ? -11.550 -4.679 2.478 1.00 97.94 94 LEU A CA 1
ATOM 742 C C . LEU A 1 94 ? -10.142 -4.839 1.906 1.00 97.94 94 LEU A C 1
ATOM 744 O O . LEU A 1 94 ? -9.870 -5.837 1.243 1.00 97.94 94 LEU A O 1
ATOM 748 N N . LEU A 1 95 ? -9.237 -3.890 2.164 1.00 98.12 95 LEU A N 1
ATOM 749 C CA . LEU A 1 95 ? -7.920 -3.850 1.515 1.00 98.12 95 LEU A CA 1
ATOM 750 C C . LEU A 1 95 ? -6.751 -4.155 2.460 1.00 98.12 95 LEU A C 1
ATOM 752 O O . LEU A 1 95 ? -5.609 -4.138 2.013 1.00 98.12 95 LEU A O 1
ATOM 756 N N . TYR A 1 96 ? -6.994 -4.483 3.734 1.00 98.06 96 TYR A N 1
ATOM 757 C CA . TYR A 1 96 ? -5.930 -4.708 4.725 1.00 98.06 96 TYR A CA 1
ATOM 758 C C . TYR A 1 96 ? -4.913 -5.773 4.279 1.00 98.06 96 TYR A C 1
ATOM 760 O O . TYR A 1 96 ? -3.710 -5.631 4.520 1.00 98.06 96 TYR A O 1
ATOM 768 N N . ARG A 1 97 ? -5.378 -6.807 3.562 1.00 98.19 97 ARG A N 1
ATOM 769 C CA . ARG A 1 97 ? -4.511 -7.841 2.976 1.00 98.19 97 ARG A CA 1
ATOM 770 C C . ARG A 1 97 ? -3.627 -7.287 1.870 1.00 98.19 97 ARG A C 1
ATOM 772 O O . ARG A 1 97 ? -2.440 -7.581 1.851 1.00 98.19 97 ARG A O 1
ATOM 779 N N . LEU A 1 98 ? -4.182 -6.444 1.002 1.00 98.25 98 LEU A N 1
ATOM 780 C CA . LEU A 1 98 ? -3.443 -5.787 -0.080 1.00 98.25 98 LEU A CA 1
ATOM 781 C C . LEU A 1 98 ? -2.469 -4.726 0.455 1.00 98.25 98 LEU A C 1
ATOM 783 O O . LEU A 1 98 ? -1.415 -4.502 -0.131 1.00 98.25 98 LEU A O 1
ATOM 787 N N . GLU A 1 99 ? -2.760 -4.127 1.611 1.00 97.69 99 GLU A N 1
ATOM 788 C CA . GLU A 1 99 ? -1.817 -3.286 2.358 1.00 97.69 99 GLU A CA 1
ATOM 789 C C . GLU A 1 99 ? -0.654 -4.088 2.976 1.00 97.69 99 GLU A C 1
ATOM 791 O O . GLU A 1 99 ? 0.322 -3.486 3.433 1.00 97.69 99 GLU A O 1
ATOM 796 N N . GLY A 1 100 ? -0.713 -5.423 2.946 1.00 97.38 100 GLY A N 1
ATOM 797 C CA . GLY A 1 100 ? 0.338 -6.323 3.419 1.00 97.38 100 GLY A CA 1
ATOM 798 C C . GLY A 1 100 ? 0.164 -6.807 4.860 1.00 97.38 100 GLY A C 1
ATOM 799 O O . GLY A 1 100 ? 1.138 -7.240 5.477 1.00 97.38 100 GLY A O 1
ATOM 800 N N . THR A 1 101 ? -1.050 -6.740 5.412 1.00 97.69 101 THR A N 1
ATOM 801 C CA . THR A 1 101 ? -1.349 -7.157 6.794 1.00 97.69 101 THR A CA 1
ATOM 802 C C . THR A 1 101 ? -2.331 -8.323 6.848 1.00 97.69 101 THR A C 1
ATOM 804 O O . THR A 1 101 ? -3.116 -8.536 5.929 1.00 97.69 101 THR A O 1
ATOM 807 N N . ASP A 1 102 ? -2.292 -9.094 7.934 1.00 97.00 102 ASP A N 1
ATOM 808 C CA . ASP A 1 102 ? -3.025 -10.364 8.011 1.00 97.00 102 ASP A CA 1
ATOM 809 C C . ASP A 1 102 ? -4.455 -10.212 8.570 1.00 97.00 102 ASP A C 1
ATOM 811 O O . ASP A 1 102 ? -5.285 -11.104 8.395 1.00 97.00 102 ASP A O 1
ATOM 815 N N . SER A 1 103 ? -4.771 -9.072 9.197 1.00 98.19 103 SER A N 1
ATOM 816 C CA . SER A 1 103 ? -6.110 -8.738 9.702 1.00 98.19 103 SER A CA 1
ATOM 817 C C . SER A 1 103 ? -6.370 -7.220 9.687 1.00 98.19 103 SER A C 1
ATOM 819 O O . SER A 1 103 ? -5.408 -6.441 9.659 1.00 98.19 103 SER A O 1
ATOM 821 N N . PRO A 1 104 ? -7.641 -6.777 9.751 1.00 97.88 104 PRO A N 1
ATOM 822 C CA . PRO A 1 104 ? -7.988 -5.363 9.915 1.00 97.88 104 PRO A CA 1
ATOM 823 C C . PRO A 1 104 ? -7.308 -4.711 11.131 1.00 97.88 104 PRO A C 1
ATOM 825 O O . PRO A 1 104 ? -6.741 -3.624 11.035 1.00 97.88 104 PRO A O 1
ATOM 828 N N . GLU A 1 105 ? -7.260 -5.412 12.263 1.00 97.94 105 GLU A N 1
ATOM 829 C CA . GLU A 1 105 ? -6.655 -4.925 13.508 1.00 97.94 105 GLU A CA 1
ATOM 830 C C . GLU A 1 105 ? -5.134 -4.773 13.374 1.00 97.94 105 GLU A C 1
ATOM 832 O O . GLU A 1 105 ? -4.542 -3.834 13.914 1.00 97.94 105 GLU A O 1
ATOM 837 N N . ALA A 1 106 ? -4.486 -5.677 12.630 1.00 97.44 106 ALA A N 1
ATOM 838 C CA . ALA A 1 106 ? -3.067 -5.563 12.309 1.00 97.44 106 ALA A CA 1
ATOM 839 C C . ALA A 1 106 ? -2.793 -4.326 11.437 1.00 97.44 106 ALA A C 1
ATOM 841 O O . ALA A 1 106 ? -1.817 -3.611 11.688 1.00 97.44 106 ALA A O 1
ATOM 842 N N . PHE A 1 107 ? -3.673 -4.033 10.473 1.00 97.38 107 PHE A N 1
ATOM 843 C CA . PHE A 1 107 ? -3.621 -2.796 9.694 1.00 97.38 107 PHE A CA 1
ATOM 844 C C . PHE A 1 107 ? -3.805 -1.556 10.570 1.00 97.38 107 PHE A C 1
ATOM 846 O O . PHE A 1 107 ? -2.985 -0.642 10.499 1.00 97.38 107 PHE A O 1
ATOM 853 N N . GLU A 1 108 ? -4.822 -1.515 11.432 1.00 97.19 108 GLU A N 1
ATOM 854 C CA . GLU A 1 108 ? -5.041 -0.378 12.332 1.00 97.19 108 GLU A CA 1
ATOM 855 C C . GLU A 1 108 ? -3.825 -0.137 13.237 1.00 97.19 108 GLU A C 1
ATOM 857 O O . GLU A 1 108 ? -3.371 1.002 13.391 1.00 97.19 108 GLU A O 1
ATOM 862 N N . LYS A 1 109 ? -3.247 -1.203 13.801 1.00 96.44 109 LYS A N 1
ATOM 863 C CA . LYS A 1 109 ? -2.040 -1.110 14.631 1.00 96.44 109 LYS A CA 1
ATOM 864 C C . LYS A 1 109 ? -0.860 -0.530 13.850 1.00 96.44 109 LYS A C 1
ATOM 866 O O . LYS A 1 109 ? -0.186 0.372 14.354 1.00 96.44 109 LYS A O 1
ATOM 871 N N . LEU A 1 110 ? -0.624 -1.018 12.630 1.00 94.94 110 LEU A N 1
ATOM 872 C CA . LEU A 1 110 ? 0.406 -0.489 11.734 1.00 94.94 110 LEU A CA 1
ATOM 873 C C . LEU A 1 110 ? 0.162 0.997 11.438 1.00 94.94 110 LEU A C 1
ATOM 875 O O . LEU A 1 110 ? 1.060 1.822 11.603 1.00 94.94 110 LEU A O 1
ATOM 879 N N . TRP A 1 111 ? -1.069 1.344 11.062 1.00 95.25 111 TRP A N 1
ATOM 880 C CA . TRP A 1 111 ? -1.479 2.701 10.725 1.00 95.25 111 TRP A CA 1
ATOM 881 C C . TRP A 1 111 ? -1.249 3.674 11.879 1.00 95.25 111 TRP A C 1
ATOM 883 O O . TRP A 1 111 ? -0.627 4.722 11.706 1.00 95.25 111 TRP A O 1
ATOM 893 N N . ARG A 1 112 ? -1.697 3.315 13.086 1.00 95.44 112 ARG A N 1
ATOM 894 C CA . ARG A 1 112 ? -1.482 4.118 14.296 1.00 95.44 112 ARG A CA 1
ATOM 895 C C . ARG A 1 112 ? 0.005 4.309 14.588 1.00 95.44 112 ARG A C 1
ATOM 897 O O . ARG A 1 112 ? 0.391 5.404 14.990 1.00 95.44 112 ARG A O 1
ATOM 904 N N . GLY A 1 113 ? 0.840 3.299 14.338 1.00 94.00 113 GLY A N 1
ATOM 905 C CA . GLY A 1 113 ? 2.296 3.417 14.453 1.00 94.00 113 GLY A CA 1
ATOM 906 C C . GLY A 1 113 ? 2.896 4.454 13.496 1.00 94.00 113 GLY A C 1
ATOM 907 O O . GLY A 1 113 ? 3.766 5.225 13.891 1.00 94.00 113 GLY A O 1
ATOM 908 N N . LEU A 1 114 ? 2.393 4.522 12.262 1.00 90.81 114 LEU A N 1
ATOM 909 C CA . LEU A 1 114 ? 2.870 5.458 11.235 1.00 90.81 114 LEU A CA 1
ATOM 910 C C . LEU A 1 114 ? 2.303 6.879 11.398 1.00 90.81 114 LEU A C 1
ATOM 912 O O . LEU A 1 114 ? 2.975 7.859 11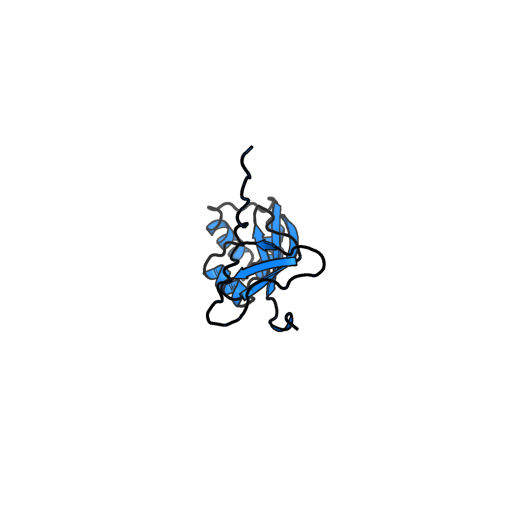.080 1.00 90.81 114 LEU A O 1
ATOM 916 N N . HIS A 1 115 ? 1.080 7.010 11.916 1.00 89.50 115 HIS A N 1
ATOM 917 C CA . HIS A 1 115 ? 0.322 8.265 11.943 1.00 89.50 115 HIS A CA 1
ATOM 918 C C . HIS A 1 115 ? 0.115 8.833 13.355 1.00 89.50 115 HIS A C 1
ATOM 920 O O . HIS A 1 115 ? -0.921 9.434 13.640 1.00 89.50 115 HIS A O 1
ATOM 926 N N . ARG A 1 116 ? 1.104 8.672 14.249 1.00 91.50 116 ARG A N 1
ATOM 927 C CA . ARG A 1 116 ? 1.099 9.225 15.625 1.00 91.50 116 ARG A CA 1
ATOM 928 C C . ARG A 1 116 ? -0.166 8.867 16.421 1.00 91.50 116 ARG A C 1
ATOM 930 O O . ARG A 1 116 ? -0.698 9.678 17.170 1.00 91.50 116 ARG A O 1
ATOM 937 N N . GLY A 1 117 ? -0.677 7.658 16.224 1.00 87.31 117 GLY A N 1
ATOM 938 C CA . GLY A 1 117 ? -1.868 7.148 16.897 1.00 87.31 117 GLY A CA 1
ATOM 939 C C . GLY A 1 117 ? -3.200 7.547 16.260 1.00 87.31 117 GLY A C 1
ATOM 940 O O . GLY A 1 117 ? -4.229 7.022 16.684 1.00 87.31 117 GLY A O 1
ATOM 941 N N . HIS A 1 118 ? -3.225 8.411 15.240 1.00 90.00 118 HIS A N 1
ATOM 942 C CA . HIS A 1 118 ? -4.471 8.823 14.597 1.00 90.00 118 HIS A CA 1
ATOM 943 C C . HIS A 1 118 ? -5.030 7.731 13.687 1.00 90.00 118 HIS A C 1
ATOM 945 O O . HIS A 1 118 ? -4.374 7.288 12.747 1.00 90.00 118 HIS A O 1
ATOM 951 N N . PHE A 1 119 ? -6.284 7.359 13.927 1.00 92.69 119 PHE A N 1
ATOM 952 C CA . PHE A 1 119 ? -7.052 6.461 13.075 1.00 92.69 119 PHE A CA 1
ATOM 953 C C . PHE A 1 119 ? -8.493 6.963 13.033 1.00 92.69 119 PHE A C 1
ATOM 955 O O . PHE A 1 119 ? -9.156 7.037 14.067 1.00 92.69 119 PHE A O 1
ATOM 962 N N . SER A 1 120 ? -8.948 7.373 11.852 1.00 94.00 120 SER A N 1
ATOM 963 C CA . SER A 1 120 ? -10.310 7.859 11.635 1.00 94.00 120 SER A CA 1
ATOM 964 C C . SER A 1 120 ? -10.866 7.194 10.390 1.00 94.00 120 SER A C 1
ATOM 966 O O . SER A 1 120 ? -10.392 7.443 9.284 1.00 94.00 120 SER A O 1
ATOM 968 N N . THR A 1 121 ? -11.858 6.331 10.584 1.00 92.12 121 THR A N 1
ATOM 969 C CA . THR A 1 121 ? -12.441 5.493 9.531 1.00 92.12 121 THR A CA 1
ATOM 970 C C . THR A 1 121 ? -13.165 6.303 8.458 1.00 92.12 121 THR A C 1
ATOM 972 O O . THR A 1 121 ? -13.201 5.871 7.311 1.00 92.12 121 THR A O 1
ATOM 975 N N . GLY A 1 122 ? -13.702 7.477 8.803 1.00 93.75 122 GLY A N 1
ATOM 976 C CA . GLY A 1 122 ? -14.431 8.347 7.875 1.00 93.75 122 GLY A CA 1
ATOM 977 C C . GLY A 1 122 ? -13.560 9.313 7.071 1.00 93.75 122 GLY A C 1
ATOM 978 O O . GLY A 1 122 ? -14.072 9.981 6.181 1.00 93.75 122 GLY A O 1
ATOM 979 N N . LYS A 1 123 ? -12.260 9.425 7.374 1.00 95.88 123 LYS A N 1
ATOM 980 C CA . LYS A 1 123 ? -11.364 10.312 6.626 1.00 95.88 123 LYS A CA 1
ATOM 981 C C . LYS A 1 123 ? -10.974 9.660 5.300 1.00 95.88 123 LYS A C 1
ATOM 983 O O . LYS A 1 123 ? -10.641 8.476 5.282 1.00 95.88 123 LYS A O 1
ATOM 988 N N . GLU A 1 124 ? -11.010 10.435 4.221 1.00 97.12 124 GLU A N 1
ATOM 989 C CA . GLU A 1 124 ? -10.652 9.976 2.877 1.00 97.12 124 GLU A CA 1
ATOM 990 C C . GLU A 1 124 ? -9.140 9.989 2.642 1.00 97.12 124 GLU A C 1
ATOM 992 O O . GLU A 1 124 ? -8.407 10.826 3.182 1.00 97.12 124 GLU A O 1
ATOM 997 N N . TYR A 1 125 ? -8.688 9.016 1.853 1.00 97.88 125 TYR A N 1
ATOM 998 C CA . TYR A 1 125 ? -7.297 8.791 1.494 1.00 97.88 125 TYR A CA 1
ATOM 999 C C . TYR A 1 125 ? -7.186 8.329 0.041 1.00 97.88 125 TYR A C 1
ATOM 1001 O O . TYR A 1 125 ? -8.116 7.762 -0.534 1.00 97.88 125 TYR A O 1
ATOM 1009 N N . TRP A 1 126 ? -6.000 8.532 -0.523 1.00 98.38 126 TRP A N 1
ATOM 1010 C CA . TRP A 1 126 ? -5.604 8.030 -1.829 1.00 98.38 126 TRP A CA 1
ATOM 1011 C C . TRP A 1 126 ? -4.944 6.664 -1.690 1.00 98.38 126 TRP A C 1
ATOM 1013 O O . TRP A 1 126 ? -3.961 6.511 -0.959 1.00 98.38 126 TRP A O 1
ATOM 1023 N N . ILE A 1 127 ? -5.469 5.678 -2.404 1.00 98.62 127 ILE A N 1
ATOM 1024 C CA . ILE A 1 127 ? -4.991 4.299 -2.411 1.00 98.62 127 ILE A CA 1
ATOM 1025 C C . ILE A 1 127 ? -4.401 4.040 -3.788 1.00 98.62 127 ILE A C 1
ATOM 1027 O O . ILE A 1 127 ? -5.116 4.090 -4.782 1.00 98.62 127 ILE A O 1
ATOM 1031 N N . HIS A 1 128 ? -3.103 3.773 -3.839 1.00 98.62 128 HIS A N 1
ATOM 1032 C CA . HIS A 1 128 ? -2.394 3.493 -5.083 1.00 98.62 128 HIS A CA 1
ATOM 1033 C C . HIS A 1 128 ? -2.152 1.994 -5.142 1.00 98.62 128 HIS A C 1
ATOM 1035 O O . HIS A 1 128 ? -1.459 1.452 -4.275 1.00 98.62 128 HIS A O 1
ATOM 1041 N N . PHE A 1 129 ? -2.751 1.333 -6.124 1.00 98.56 129 PHE A N 1
ATOM 1042 C CA . PHE A 1 129 ? -2.504 -0.069 -6.427 1.00 98.56 129 PHE A CA 1
ATOM 1043 C C . PHE A 1 129 ? -1.349 -0.158 -7.403 1.00 98.56 129 PHE A C 1
ATOM 1045 O O . PHE A 1 129 ? -1.227 0.667 -8.310 1.00 98.56 129 PHE A O 1
ATOM 1052 N N . PHE A 1 130 ? -0.503 -1.161 -7.228 1.00 98.00 130 PHE A N 1
ATOM 1053 C CA . PHE A 1 130 ? 0.684 -1.301 -8.048 1.00 98.00 130 PHE A CA 1
ATOM 1054 C C . PHE A 1 130 ? 1.014 -2.753 -8.346 1.00 98.00 130 PHE A C 1
ATOM 1056 O O . PHE A 1 130 ? 0.676 -3.666 -7.593 1.00 98.00 130 PHE A O 1
ATOM 1063 N N . ALA A 1 131 ? 1.714 -2.943 -9.456 1.00 96.94 131 ALA A N 1
ATOM 1064 C CA . ALA A 1 131 ? 2.213 -4.232 -9.894 1.00 96.94 131 ALA A CA 1
ATOM 1065 C C . ALA A 1 131 ? 3.712 -4.139 -10.172 1.00 96.94 131 ALA A C 1
ATOM 1067 O O . ALA A 1 131 ? 4.221 -3.100 -10.599 1.00 96.94 131 ALA A O 1
ATOM 1068 N N . ARG A 1 132 ? 4.422 -5.239 -9.917 1.00 95.69 132 ARG A N 1
ATOM 1069 C CA . ARG A 1 132 ? 5.822 -5.384 -10.316 1.00 95.69 132 ARG A CA 1
ATOM 1070 C C . ARG A 1 132 ? 5.893 -5.403 -11.842 1.00 95.69 132 ARG A C 1
ATOM 1072 O O . ARG A 1 132 ? 5.139 -6.143 -12.470 1.00 95.69 132 ARG A O 1
ATOM 1079 N N . CYS A 1 133 ? 6.799 -4.625 -12.424 1.00 92.69 133 CYS A N 1
ATOM 1080 C CA . CYS A 1 133 ? 7.064 -4.703 -13.856 1.00 92.69 133 CYS A CA 1
ATOM 1081 C C . CYS A 1 133 ? 7.790 -6.023 -14.152 1.00 92.69 133 CYS A C 1
ATOM 1083 O O . CYS A 1 133 ? 8.754 -6.369 -13.465 1.00 92.69 133 CYS A O 1
ATOM 1085 N N . SER A 1 134 ? 7.323 -6.780 -15.143 1.00 83.19 134 SER A N 1
ATOM 1086 C CA . 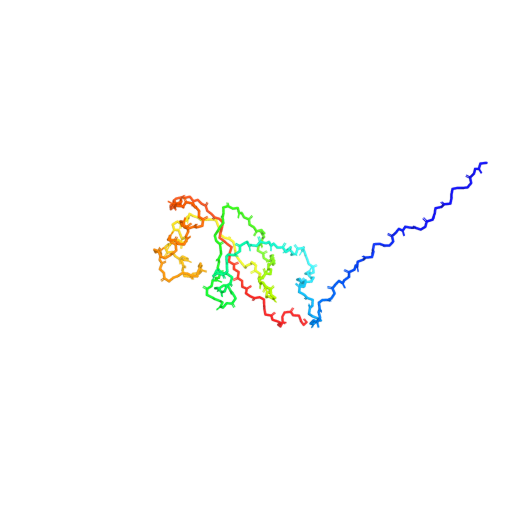SER A 1 134 ? 8.040 -7.954 -15.643 1.00 83.19 134 SER A CA 1
ATOM 1087 C C . SER A 1 134 ? 9.265 -7.523 -16.451 1.00 83.19 134 SER A C 1
ATOM 1089 O O . SER A 1 134 ? 9.195 -6.547 -17.196 1.00 83.19 134 SER A O 1
ATOM 1091 N N . GLU A 1 135 ? 10.355 -8.288 -16.373 1.00 65.56 135 GLU A N 1
ATOM 1092 C CA . GLU A 1 135 ? 11.558 -8.070 -17.200 1.00 65.56 135 GLU A CA 1
ATOM 1093 C C . GLU A 1 135 ? 11.257 -8.161 -18.710 1.00 65.56 135 GLU A C 1
ATOM 1095 O O . GLU A 1 135 ? 11.918 -7.521 -19.520 1.00 65.56 135 GLU A O 1
ATOM 1100 N N . GLU A 1 136 ? 10.201 -8.884 -19.093 1.00 57.25 136 GLU A N 1
ATOM 1101 C CA . GLU A 1 136 ? 9.804 -9.123 -20.489 1.00 57.25 136 GLU A CA 1
ATOM 1102 C C . GLU A 1 136 ? 9.156 -7.916 -21.192 1.00 57.25 136 GLU A C 1
ATOM 1104 O O . GLU A 1 136 ? 8.879 -7.984 -22.386 1.00 57.25 136 GLU A O 1
ATOM 1109 N N . ALA A 1 137 ? 8.921 -6.796 -20.496 1.00 47.38 137 ALA A N 1
ATOM 1110 C CA . ALA A 1 137 ? 8.365 -5.584 -21.112 1.00 47.38 137 ALA A CA 1
ATOM 1111 C C . ALA A 1 137 ? 9.404 -4.764 -21.912 1.00 47.38 137 ALA A C 1
ATOM 1113 O O . ALA A 1 137 ? 9.071 -3.712 -22.458 1.00 47.38 137 ALA A O 1
ATOM 1114 N N . ILE A 1 138 ? 10.652 -5.242 -21.984 1.00 44.22 138 ILE A N 1
ATOM 1115 C CA . ILE A 1 138 ? 11.735 -4.685 -22.802 1.00 44.22 138 ILE A CA 1
ATOM 1116 C C . ILE A 1 138 ? 12.019 -5.656 -23.962 1.00 44.22 138 ILE A C 1
ATOM 1118 O O . ILE A 1 138 ? 13.054 -6.319 -23.988 1.00 44.22 138 ILE A O 1
ATOM 1122 N N . LEU A 1 139 ? 11.087 -5.777 -24.910 1.00 39.16 139 LEU A N 1
ATOM 1123 C CA . LEU A 1 139 ? 11.331 -6.398 -26.219 1.00 39.16 139 LEU A CA 1
ATOM 1124 C C . LEU A 1 139 ? 10.767 -5.519 -27.335 1.00 39.16 139 LEU A C 1
ATOM 1126 O O . LEU A 1 139 ? 9.581 -5.129 -27.243 1.00 39.16 139 LEU A O 1
#

Secondary structure (DSSP, 8-state):
------PPP----------TT----SPP--TTS-PPB------HHHHHHHHTTS--EEEESS--S-TT-EEEETTEEEEEEEEEEEEHHHIIIIITTTTT-SSHHHHHHHHHHHTTT---TTSEEEEEEEEEPPGGG--

pLDDT: mean 82.85, std 20.62, range [38.84, 98.62]

Sequence (139 aa):
MPRIDTGPSPEESTTTSRDKTGISVFPPETKNGWCSVVHFPFSPAMRDAVLNGKKLCTTRYEKKGEIGDYFPVDDVLFQIVDIWHAPLYVVHQLLYRLEGTDSPEAFEKLWRGLHRGHFSTGKEYWIHFFARCSEEAIL

Foldseek 3Di:
DDDDDDDDDDDPPPPPPQDPVNDDLDDPPDPPDDQEEWDDDDDPVQLVCVVVVQAFKDKAADDIGDQQHWYDSDSWIKGQHDKDKDFVLCCLCPVVRNRNDDHSVRSLVVVCVVPVHDDDRGDIIMMTGMDTDDPVVPD

Radius of gyration: 20.87 Å; chains: 1; bounding box: 48×59×52 Å